Protein AF-A0A532V3K1-F1 (afdb_monomer_lite)

pLDDT: mean 75.27, std 13.23, range [34.19, 93.06]

Radius of gyration: 26.34 Å; chains: 1; bounding box: 60×42×65 Å

Organism: NCBI:txid2012998

Sequence (167 aa):
MLVKLVITANICLVFVAFYCLFNGFLLFGIGAILISFVLSAVSRRLLLRRKEIVLLDFYQKDSRGVRRNFLNYCGAFLMERCGLDNTQANLLVHDPELGEELDSKKRDWLDLISGKDPDELLIPKAFDAPEMEIINETLLRYAKEFPKRMNKIKEYLRTIGHPYGDL

Secondary structure (DSSP, 8-state):
-HHHHHHHHHHHHHHHHHHHHHTT-HHHHHHHHHHHHHHHHHHHHHHHHHHHHHHHHHHHHS-HHHHHHHHHHHHHHHHHTT---HHHHHHHHT-HHHHHHHHHHHHHHHHHTTTS-HHHHTSGGGTT-GGGHHHHHHHHHHHHHHHHHHHHHHHHHHHTT-GGG--

Structure (mmCIF, N/CA/C/O backbone):
data_AF-A0A532V3K1-F1
#
_entry.id   AF-A0A532V3K1-F1
#
loop_
_atom_site.group_PDB
_atom_site.id
_atom_site.type_symbol
_atom_site.label_atom_id
_atom_site.label_alt_id
_atom_site.label_comp_id
_atom_site.label_asym_id
_atom_site.label_entity_id
_atom_site.label_seq_id
_atom_site.pdbx_PDB_ins_code
_atom_site.Cartn_x
_atom_site.Cartn_y
_atom_site.Cartn_z
_atom_site.occupancy
_atom_site.B_iso_or_equiv
_atom_site.auth_seq_id
_atom_site.auth_comp_id
_atom_site.auth_asym_id
_atom_site.auth_atom_id
_atom_site.pdbx_PDB_model_num
ATOM 1 N N . MET A 1 1 ? 7.404 16.405 -26.406 1.00 56.47 1 MET A N 1
ATOM 2 C CA . MET A 1 1 ? 8.064 17.407 -27.273 1.00 56.47 1 MET A CA 1
ATOM 3 C C . MET A 1 1 ? 9.527 17.645 -26.912 1.00 56.47 1 MET A C 1
ATOM 5 O O . MET A 1 1 ? 10.364 17.412 -27.768 1.00 56.47 1 MET A O 1
ATOM 9 N N . LEU A 1 2 ? 9.854 18.017 -25.667 1.00 60.34 2 LEU A N 1
ATOM 10 C CA . LEU A 1 2 ? 11.203 18.469 -25.274 1.00 60.34 2 LEU A CA 1
ATOM 11 C C . LEU A 1 2 ? 12.336 17.450 -25.538 1.00 60.34 2 LEU A C 1
ATOM 13 O O . LEU A 1 2 ? 13.356 17.809 -26.104 1.00 60.34 2 LEU A O 1
ATOM 17 N N . VAL A 1 3 ? 12.127 16.160 -25.246 1.00 62.34 3 VAL A N 1
ATOM 18 C CA . VAL A 1 3 ? 13.136 15.102 -25.496 1.00 62.34 3 VAL A CA 1
ATOM 19 C C . VAL A 1 3 ? 13.441 14.917 -26.989 1.00 62.34 3 VAL A C 1
ATOM 21 O O . VAL A 1 3 ? 14.601 14.788 -27.360 1.00 62.34 3 VAL A O 1
ATOM 24 N N . LYS A 1 4 ? 12.416 14.949 -27.856 1.00 66.25 4 LYS A N 1
ATOM 25 C CA . LYS A 1 4 ? 12.612 14.840 -29.313 1.00 66.25 4 LYS A CA 1
ATOM 26 C C . LYS A 1 4 ? 13.428 16.022 -29.839 1.00 66.25 4 LYS A C 1
ATOM 28 O O . LYS A 1 4 ? 14.352 15.819 -30.609 1.00 66.25 4 LYS A O 1
ATOM 33 N N . LEU A 1 5 ? 13.133 17.225 -29.349 1.00 70.62 5 LEU A N 1
ATOM 34 C CA . LEU A 1 5 ? 13.832 18.451 -29.731 1.00 70.62 5 LEU A CA 1
ATOM 35 C C . LEU A 1 5 ? 15.306 18.436 -29.291 1.00 70.62 5 LEU A C 1
ATOM 37 O O . LEU A 1 5 ? 16.176 18.833 -30.059 1.00 70.62 5 LEU A O 1
ATOM 41 N N . VAL A 1 6 ? 15.605 17.890 -28.108 1.00 68.38 6 VAL A N 1
ATOM 42 C CA . VAL A 1 6 ? 16.986 17.734 -27.620 1.00 68.38 6 VAL A CA 1
ATOM 43 C C . VAL A 1 6 ? 17.764 16.665 -28.398 1.00 68.38 6 VAL A C 1
ATOM 45 O O . VAL A 1 6 ? 18.941 16.862 -28.694 1.00 68.38 6 VAL A O 1
ATOM 48 N N . ILE A 1 7 ? 17.123 15.558 -28.791 1.00 70.19 7 ILE A N 1
ATOM 49 C CA . ILE A 1 7 ? 17.749 14.544 -29.657 1.00 70.19 7 ILE A CA 1
ATOM 50 C C . ILE A 1 7 ? 18.071 15.144 -31.032 1.00 70.19 7 ILE A C 1
ATOM 52 O O . ILE A 1 7 ? 19.196 15.002 -31.504 1.00 70.19 7 ILE A O 1
ATOM 56 N N . THR A 1 8 ? 17.129 15.866 -31.647 1.00 77.50 8 THR A N 1
ATOM 57 C CA . THR A 1 8 ? 17.354 16.540 -32.935 1.00 77.50 8 THR A CA 1
ATOM 58 C C . THR A 1 8 ? 18.478 17.575 -32.842 1.00 77.50 8 THR A C 1
ATOM 60 O O . THR A 1 8 ? 19.353 17.591 -33.703 1.00 77.50 8 THR A O 1
ATOM 63 N N . ALA A 1 9 ? 18.525 18.380 -31.774 1.00 76.50 9 ALA A N 1
ATOM 64 C CA . ALA A 1 9 ? 19.600 19.349 -31.554 1.00 76.50 9 ALA A CA 1
ATOM 65 C C . ALA A 1 9 ? 20.983 18.684 -31.400 1.00 76.50 9 ALA A C 1
ATOM 67 O O . ALA A 1 9 ? 21.956 19.166 -31.976 1.00 76.50 9 ALA A O 1
ATOM 68 N N . ASN A 1 10 ? 21.072 17.554 -30.686 1.00 73.81 10 ASN A N 1
ATOM 69 C CA . ASN A 1 10 ? 22.320 16.795 -30.550 1.00 73.81 10 ASN A CA 1
ATOM 70 C C . ASN A 1 10 ? 22.793 16.205 -31.882 1.00 73.81 10 ASN A C 1
ATOM 72 O O . ASN A 1 10 ? 23.981 16.276 -32.187 1.00 73.81 10 ASN A O 1
ATOM 76 N N . ILE A 1 11 ? 21.879 15.667 -32.695 1.00 77.62 11 ILE A N 1
ATOM 77 C CA . ILE A 1 11 ? 22.217 15.154 -34.029 1.00 77.62 11 ILE A CA 1
ATOM 78 C C . ILE A 1 11 ? 22.776 16.292 -34.895 1.00 77.62 11 ILE A C 1
ATOM 80 O O . ILE A 1 11 ? 23.853 16.143 -35.469 1.00 77.62 11 ILE A O 1
ATOM 84 N N . CYS A 1 12 ? 22.118 17.456 -34.921 1.00 79.56 12 CYS A N 1
ATOM 85 C CA . CYS A 1 12 ? 22.604 18.622 -35.665 1.00 79.56 12 CYS A CA 1
ATOM 86 C C . CYS A 1 12 ? 23.990 19.089 -35.191 1.00 79.56 12 CYS A C 1
ATOM 88 O O . CYS A 1 12 ? 24.853 19.366 -36.020 1.00 79.56 12 CYS A O 1
ATOM 90 N N . LEU A 1 13 ? 24.237 19.135 -33.878 1.00 78.69 13 LEU A N 1
ATOM 91 C CA . LEU A 1 13 ? 25.533 19.537 -33.317 1.00 78.69 13 LEU A CA 1
ATOM 92 C C . LEU A 1 13 ? 26.664 18.568 -33.678 1.00 78.69 13 LEU A C 1
ATOM 94 O O . LEU A 1 13 ? 27.778 19.011 -33.944 1.00 78.69 13 LEU A O 1
ATOM 98 N N . VAL A 1 14 ? 26.385 17.263 -33.736 1.00 76.88 14 VAL A N 1
ATOM 99 C CA . VAL A 1 14 ? 27.368 16.258 -34.170 1.00 76.88 14 VAL A CA 1
ATOM 100 C C . VAL A 1 14 ? 27.703 16.425 -35.654 1.00 76.88 14 VAL A C 1
ATOM 102 O O . VAL A 1 14 ? 28.877 16.381 -36.016 1.00 76.88 14 VAL A O 1
ATOM 105 N N . PHE A 1 15 ? 26.709 16.694 -36.507 1.00 80.00 15 PHE A N 1
ATOM 106 C CA . PHE A 1 15 ? 26.943 16.981 -37.928 1.00 80.00 15 PHE A CA 1
ATOM 107 C C . PHE A 1 15 ? 27.752 18.265 -38.142 1.00 80.00 15 PHE A C 1
ATOM 109 O O . PHE A 1 15 ? 28.703 18.269 -38.922 1.00 80.00 15 PHE A O 1
ATOM 116 N N . VAL A 1 16 ? 27.419 19.337 -37.418 1.00 80.69 16 VAL A N 1
ATOM 117 C CA . VAL A 1 16 ? 28.164 20.604 -37.465 1.00 80.69 16 VAL A CA 1
ATOM 118 C C . VAL A 1 16 ? 29.601 20.407 -36.980 1.00 80.69 16 VAL A C 1
ATOM 120 O O . VAL A 1 16 ? 30.527 20.894 -37.622 1.00 80.69 16 VAL A O 1
ATOM 123 N N . ALA A 1 17 ? 29.814 19.636 -35.910 1.00 80.88 17 ALA A N 1
ATOM 124 C CA . ALA A 1 17 ? 31.153 19.306 -35.433 1.00 80.88 17 ALA A CA 1
ATOM 125 C C . ALA A 1 17 ? 31.980 18.580 -36.501 1.00 80.88 17 ALA A C 1
ATOM 127 O O . ALA A 1 17 ? 33.121 18.960 -36.760 1.00 80.88 17 ALA A O 1
ATOM 128 N N . PHE A 1 18 ? 31.395 17.569 -37.149 1.00 79.06 18 PHE A N 1
ATOM 129 C CA . PHE A 1 18 ? 32.064 16.797 -38.194 1.00 79.06 18 PHE A CA 1
ATOM 130 C C . PHE A 1 18 ? 32.421 17.672 -39.400 1.00 79.06 18 PHE A C 1
ATOM 132 O O . PHE A 1 18 ? 33.541 17.614 -39.902 1.00 79.06 18 PHE A O 1
ATOM 139 N N . TYR A 1 19 ? 31.498 18.541 -39.816 1.00 84.25 19 TYR A N 1
ATOM 140 C CA . TYR A 1 19 ? 31.720 19.490 -40.902 1.00 84.25 19 TYR A CA 1
ATOM 141 C C . TYR A 1 19 ? 32.822 20.509 -40.568 1.00 84.25 19 TYR A C 1
ATOM 143 O O . TYR A 1 19 ? 33.704 20.757 -41.390 1.00 84.25 19 TYR A O 1
ATOM 151 N N . CYS A 1 20 ? 32.827 21.070 -39.356 1.00 80.75 20 CYS A N 1
ATOM 152 C CA . CYS A 1 20 ? 33.865 22.002 -38.912 1.00 80.75 20 CYS A CA 1
ATOM 153 C C . CYS A 1 20 ? 35.245 21.337 -38.823 1.00 80.75 20 CYS A C 1
ATOM 155 O O . CYS A 1 20 ? 36.233 21.951 -39.221 1.00 80.75 20 CYS A O 1
ATOM 157 N N . LEU A 1 21 ? 35.321 20.086 -38.356 1.00 77.44 21 LEU A N 1
ATOM 158 C CA . LEU A 1 21 ? 36.574 19.326 -38.300 1.00 77.44 21 LEU A CA 1
ATOM 159 C C . LEU A 1 21 ? 37.106 18.992 -39.699 1.00 77.44 21 LEU A C 1
ATOM 161 O O . LEU A 1 21 ? 38.301 19.146 -39.939 1.00 77.44 21 LEU A O 1
ATOM 165 N N . PHE A 1 22 ? 36.233 18.607 -40.635 1.00 80.75 22 PHE A N 1
ATOM 166 C CA . PHE A 1 22 ? 36.623 18.289 -42.013 1.00 80.75 22 PHE A CA 1
ATOM 167 C C . PHE A 1 22 ? 37.142 19.516 -42.784 1.00 80.75 22 PHE A C 1
ATOM 169 O O . PHE A 1 22 ? 38.023 19.393 -43.626 1.00 80.75 22 PHE A O 1
ATOM 176 N N . ASN A 1 23 ? 36.639 20.711 -42.456 1.00 82.19 23 ASN A N 1
ATOM 177 C CA . ASN A 1 23 ? 37.062 21.981 -43.058 1.00 82.19 23 ASN A CA 1
ATOM 178 C C . ASN A 1 23 ? 38.213 22.678 -42.296 1.00 82.19 23 ASN A C 1
ATOM 180 O O . ASN A 1 23 ? 38.526 23.830 -42.584 1.00 82.19 23 ASN A O 1
ATOM 184 N N . GLY A 1 24 ? 38.840 22.019 -41.312 1.00 80.19 24 GLY A N 1
ATOM 185 C CA . GLY A 1 24 ? 40.010 22.548 -40.594 1.00 80.19 24 GLY A CA 1
ATOM 186 C C . GLY A 1 24 ? 39.708 23.544 -39.463 1.00 80.19 24 GLY A C 1
ATOM 187 O O . GLY A 1 24 ? 40.630 24.036 -38.812 1.00 80.19 24 GLY A O 1
ATOM 188 N N . PHE A 1 25 ? 38.436 23.806 -39.150 1.00 78.88 25 PHE A N 1
ATOM 189 C CA . PHE A 1 25 ? 38.013 24.663 -38.035 1.00 78.88 25 PHE A CA 1
ATOM 190 C C . PHE A 1 25 ? 37.976 23.883 -36.710 1.00 78.88 25 PHE A C 1
ATOM 192 O O . PHE A 1 25 ? 36.923 23.679 -36.099 1.00 78.88 25 PHE A O 1
ATOM 199 N N . LEU A 1 26 ? 39.157 23.453 -36.252 1.00 71.69 26 LEU A N 1
ATOM 200 C CA . LEU A 1 26 ? 39.354 22.573 -35.090 1.00 71.69 26 LEU A CA 1
ATOM 201 C C . LEU A 1 26 ? 38.702 23.080 -33.793 1.00 71.69 26 LEU A C 1
ATOM 203 O O . LEU A 1 26 ? 38.018 22.315 -33.115 1.00 71.69 26 LEU A O 1
ATOM 207 N N . LEU A 1 27 ? 38.858 24.368 -33.467 1.00 74.88 27 LEU A N 1
ATOM 208 C CA . LEU A 1 27 ? 38.292 24.964 -32.245 1.00 74.88 27 LEU A CA 1
ATOM 209 C C . LEU A 1 27 ? 36.755 24.921 -32.229 1.00 74.88 27 LEU A C 1
ATOM 211 O O . LEU A 1 27 ? 36.152 24.622 -31.198 1.00 74.88 27 LEU A O 1
ATOM 215 N N . PHE A 1 28 ? 36.119 25.157 -33.378 1.00 74.25 28 PHE A N 1
ATOM 216 C CA . PHE A 1 28 ? 34.661 25.121 -33.511 1.00 74.25 28 PHE A CA 1
ATOM 217 C C . PHE A 1 28 ? 34.122 23.686 -33.500 1.00 74.25 28 PHE A C 1
ATOM 219 O O . PHE A 1 28 ? 33.096 23.417 -32.877 1.00 74.25 28 PHE A O 1
ATOM 226 N N . GLY A 1 29 ? 34.849 22.749 -34.115 1.00 71.94 29 GLY A N 1
ATOM 227 C CA . GLY A 1 29 ? 34.514 21.327 -34.093 1.00 71.94 29 GLY A CA 1
ATOM 228 C C . GLY A 1 29 ? 34.543 20.728 -32.685 1.00 71.94 29 GLY A C 1
ATOM 229 O O . GLY A 1 29 ? 33.574 20.107 -32.250 1.00 71.94 29 GLY A O 1
ATOM 230 N N . ILE A 1 30 ? 35.622 20.972 -31.935 1.00 77.31 30 ILE A N 1
ATOM 231 C CA . ILE A 1 30 ? 35.773 20.493 -30.551 1.00 77.31 30 ILE A CA 1
ATOM 232 C C . ILE A 1 30 ? 34.739 21.155 -29.627 1.00 77.31 30 ILE A C 1
ATOM 234 O O . ILE A 1 30 ? 34.132 20.476 -28.797 1.00 77.31 30 ILE A O 1
ATOM 238 N N . GLY A 1 31 ? 34.474 22.455 -29.809 1.00 77.19 31 GLY A N 1
ATOM 239 C CA . GLY A 1 31 ? 33.440 23.176 -29.062 1.00 77.19 31 GLY A CA 1
ATOM 240 C C . GLY A 1 31 ? 32.039 22.582 -29.251 1.00 77.19 31 GLY A C 1
ATOM 241 O O . GLY A 1 31 ? 31.314 22.381 -28.276 1.00 77.19 31 GLY A O 1
ATOM 242 N N . ALA A 1 32 ? 31.675 22.216 -30.482 1.00 76.56 32 ALA A N 1
ATOM 243 C CA . ALA A 1 32 ? 30.391 21.581 -30.778 1.00 76.56 32 ALA A CA 1
ATOM 244 C C . ALA A 1 32 ? 30.255 20.178 -30.144 1.00 76.56 32 ALA A C 1
ATOM 246 O O . ALA A 1 32 ? 29.182 19.833 -29.640 1.00 76.56 32 ALA A O 1
ATOM 247 N N . ILE A 1 33 ? 31.342 19.395 -30.084 1.00 76.25 33 ILE A N 1
ATOM 248 C CA . ILE A 1 33 ? 31.368 18.089 -29.396 1.00 76.25 33 ILE A CA 1
ATOM 249 C C . ILE A 1 33 ? 31.191 18.260 -27.882 1.00 76.25 33 ILE A C 1
ATOM 251 O O . ILE A 1 33 ? 30.391 17.546 -27.275 1.00 76.25 33 ILE A O 1
ATOM 255 N N . LEU A 1 34 ? 31.884 19.227 -27.273 1.00 79.31 34 LEU A N 1
ATOM 256 C CA . LEU A 1 34 ? 31.754 19.546 -25.846 1.00 79.31 34 LEU A CA 1
ATOM 257 C C . LEU A 1 34 ? 30.318 19.938 -25.480 1.00 79.31 34 LEU A C 1
ATOM 259 O O . LEU A 1 34 ? 29.763 19.423 -24.508 1.00 79.31 34 LEU A O 1
ATOM 263 N N . ILE A 1 35 ? 29.684 20.792 -26.287 1.00 78.12 35 ILE A N 1
ATOM 264 C CA . ILE A 1 35 ? 28.290 21.209 -26.081 1.00 78.12 35 ILE A CA 1
ATOM 265 C C . ILE A 1 35 ? 27.332 20.013 -26.224 1.00 78.12 35 ILE A C 1
ATOM 267 O O . ILE A 1 35 ? 26.442 19.844 -25.389 1.00 78.12 35 ILE A O 1
ATOM 271 N N . SER A 1 36 ? 27.549 19.136 -27.211 1.00 74.50 36 SER A N 1
ATOM 272 C CA . SER A 1 36 ? 26.776 17.894 -27.392 1.00 74.50 36 SER A CA 1
ATOM 273 C C . SER A 1 36 ? 26.914 16.933 -26.199 1.00 74.50 36 SER A C 1
ATOM 275 O O . SER A 1 36 ? 25.937 16.322 -25.751 1.00 74.50 36 SER A O 1
ATOM 277 N N . PHE A 1 37 ? 28.107 16.848 -25.603 1.00 74.62 37 PHE A N 1
ATOM 278 C CA . PHE A 1 37 ? 28.344 16.038 -24.408 1.00 74.62 37 PHE A CA 1
ATOM 279 C C . PHE A 1 37 ? 27.604 16.588 -23.180 1.00 74.62 37 PHE A C 1
ATOM 281 O O . PHE A 1 37 ? 26.938 15.833 -22.467 1.00 74.62 37 PHE A O 1
ATOM 288 N N . VAL A 1 38 ? 27.642 17.908 -22.965 1.00 77.44 38 VAL A N 1
ATOM 289 C CA . VAL A 1 38 ? 26.903 18.574 -21.877 1.00 77.44 38 VAL A CA 1
ATOM 290 C C . VAL A 1 38 ? 25.393 18.398 -22.055 1.00 77.44 38 VAL A C 1
ATOM 292 O O . VAL A 1 38 ? 24.707 17.994 -21.113 1.00 77.44 38 VAL A O 1
ATOM 295 N N . LEU A 1 39 ? 24.868 18.610 -23.265 1.00 72.00 39 LEU A N 1
ATOM 296 C CA . LEU A 1 39 ? 23.460 18.368 -23.591 1.00 72.00 39 LEU A CA 1
ATOM 297 C C . LEU A 1 39 ? 23.066 16.909 -23.361 1.00 72.00 39 LEU A C 1
ATOM 299 O O . LEU A 1 39 ? 21.991 16.648 -22.823 1.00 72.00 39 LEU A O 1
ATOM 303 N N . SER A 1 40 ? 23.930 15.953 -23.697 1.00 69.06 40 SER A N 1
ATOM 304 C CA . SER A 1 40 ? 23.699 14.526 -23.448 1.00 69.06 40 SER A CA 1
ATOM 305 C C . SER A 1 40 ? 23.705 14.177 -21.955 1.00 69.06 40 SER A C 1
ATOM 307 O O . SER A 1 40 ? 22.865 13.392 -21.506 1.00 69.06 40 SER A O 1
ATOM 309 N N . ALA A 1 41 ? 24.579 14.790 -21.153 1.00 68.38 41 ALA A N 1
ATOM 310 C CA . ALA A 1 41 ? 24.619 14.607 -19.700 1.00 68.38 41 ALA A CA 1
ATOM 311 C C . ALA A 1 41 ? 23.379 15.202 -19.007 1.00 68.38 41 ALA A C 1
ATOM 313 O O . ALA A 1 41 ? 22.760 14.551 -18.160 1.00 68.38 41 ALA A O 1
ATOM 314 N N . VAL A 1 42 ? 22.964 16.405 -19.412 1.00 67.12 42 VAL A N 1
ATOM 315 C CA . VAL A 1 42 ? 21.731 17.049 -18.932 1.00 67.12 42 VAL A CA 1
ATOM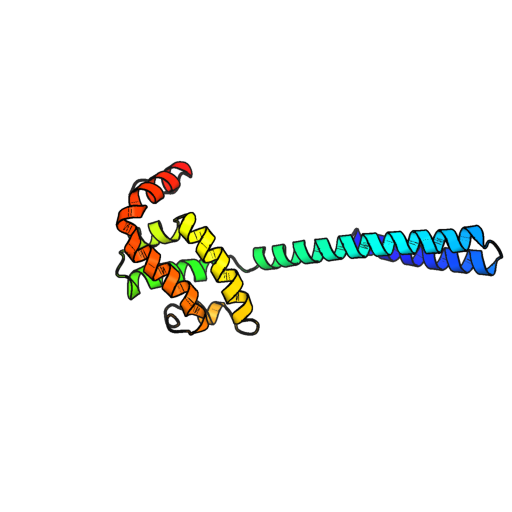 316 C C . VAL A 1 42 ? 20.500 16.261 -19.388 1.00 67.12 42 VAL A C 1
ATOM 318 O O . VAL A 1 42 ? 19.591 16.044 -18.592 1.00 67.12 42 VAL A O 1
ATOM 321 N N . SER A 1 43 ? 20.498 15.728 -20.614 1.00 63.09 43 SER A N 1
ATOM 322 C CA . SER A 1 43 ? 19.439 14.843 -21.122 1.00 63.09 43 SER A CA 1
ATOM 323 C C . SER A 1 43 ? 19.338 13.549 -20.332 1.00 63.09 43 SER A C 1
ATOM 325 O O . SER A 1 43 ? 18.233 13.140 -20.000 1.00 63.09 43 SER A O 1
ATOM 327 N N . ARG A 1 44 ? 20.467 12.914 -19.986 1.00 63.94 44 ARG A N 1
ATOM 328 C CA . ARG A 1 44 ? 20.481 11.728 -19.117 1.00 63.94 44 ARG A CA 1
ATOM 329 C C . ARG A 1 44 ? 19.944 12.049 -17.726 1.00 63.94 44 ARG A C 1
ATOM 331 O O . ARG A 1 44 ? 19.116 11.293 -17.236 1.00 63.94 44 ARG A O 1
ATOM 338 N N . ARG A 1 45 ? 20.329 13.177 -17.115 1.00 64.81 45 ARG A N 1
ATOM 339 C CA . ARG A 1 45 ? 19.762 13.621 -15.823 1.00 64.81 45 ARG A CA 1
ATOM 340 C C . ARG A 1 45 ? 18.260 13.914 -15.913 1.00 64.81 45 ARG A C 1
ATOM 342 O O . ARG A 1 45 ? 17.513 13.515 -15.025 1.00 64.81 45 ARG A O 1
ATOM 349 N N . LEU A 1 46 ? 17.800 14.551 -16.990 1.00 60.06 46 LEU A N 1
ATOM 350 C CA . LEU A 1 46 ? 16.378 14.807 -17.247 1.00 60.06 46 LEU A CA 1
ATOM 351 C C . LEU A 1 46 ? 15.594 13.518 -17.529 1.00 60.06 46 LEU A C 1
ATOM 353 O O . LEU A 1 46 ? 14.453 13.401 -17.096 1.00 60.06 46 LEU A O 1
ATOM 357 N N . LEU A 1 47 ? 16.191 12.546 -18.224 1.00 56.56 47 LEU A N 1
ATOM 358 C CA . LEU A 1 47 ? 15.611 11.225 -18.480 1.00 56.56 47 LEU A CA 1
ATOM 359 C C . LEU A 1 47 ? 15.561 10.366 -17.214 1.00 56.56 47 LEU A C 1
ATOM 361 O O . LEU A 1 47 ? 14.580 9.657 -17.029 1.00 56.56 47 LEU A O 1
ATOM 365 N N . LEU A 1 48 ? 16.565 10.450 -16.337 1.00 55.03 48 LEU A N 1
ATOM 366 C CA . LEU A 1 48 ? 16.569 9.788 -15.029 1.00 55.03 48 LEU A CA 1
ATOM 367 C C . LEU A 1 48 ? 15.495 10.378 -14.108 1.00 55.03 48 LEU A C 1
ATOM 369 O O . LEU A 1 48 ? 14.688 9.622 -13.582 1.00 55.03 48 LEU A O 1
ATOM 373 N N . ARG A 1 49 ? 15.375 11.712 -14.029 1.00 50.84 49 ARG A N 1
ATOM 374 C CA . ARG A 1 49 ? 14.251 12.359 -13.326 1.00 50.84 49 ARG A CA 1
ATOM 375 C C . ARG A 1 49 ? 12.899 12.043 -13.960 1.00 50.84 49 ARG A C 1
ATOM 377 O O . ARG A 1 49 ? 11.915 11.899 -13.254 1.00 50.84 49 ARG A O 1
ATOM 384 N N . ARG A 1 50 ? 12.819 11.903 -15.289 1.00 45.81 50 ARG A N 1
ATOM 385 C CA . ARG A 1 50 ? 11.605 11.408 -15.956 1.00 45.81 50 ARG A CA 1
ATOM 386 C C . ARG A 1 50 ? 11.334 9.942 -15.657 1.00 45.81 50 ARG A C 1
ATOM 388 O O . ARG A 1 50 ? 10.170 9.601 -15.619 1.00 45.81 50 ARG A O 1
ATOM 395 N N . LYS A 1 51 ? 12.341 9.087 -15.470 1.00 46.19 51 LYS A N 1
ATOM 396 C CA . LYS A 1 51 ? 12.140 7.705 -15.020 1.00 46.19 51 LYS A CA 1
ATOM 397 C C . LYS A 1 51 ? 11.634 7.669 -13.585 1.00 46.19 51 LYS A C 1
ATOM 399 O O . LYS A 1 51 ? 10.710 6.918 -13.348 1.00 46.19 51 LYS A O 1
ATOM 404 N N . GLU A 1 52 ? 12.146 8.506 -12.683 1.00 42.44 52 GLU A N 1
ATOM 405 C CA . GLU A 1 52 ? 11.566 8.676 -11.341 1.00 42.44 52 GLU A CA 1
ATOM 406 C C . GLU A 1 52 ? 10.133 9.198 -11.413 1.00 42.44 52 GLU A C 1
ATOM 408 O O . GLU A 1 52 ? 9.260 8.621 -10.787 1.00 42.44 52 GLU A O 1
ATOM 413 N N . ILE A 1 53 ? 9.862 10.223 -12.228 1.00 42.56 53 ILE A N 1
ATOM 414 C CA . ILE A 1 53 ? 8.506 10.755 -12.404 1.00 42.56 53 ILE A CA 1
ATOM 415 C C . ILE A 1 53 ? 7.600 9.723 -13.065 1.00 42.56 53 ILE A C 1
ATOM 417 O O . ILE A 1 53 ? 6.470 9.630 -12.647 1.00 42.56 53 ILE A O 1
ATOM 421 N N . VAL A 1 54 ? 8.061 8.936 -14.041 1.00 38.94 54 VAL A N 1
ATOM 422 C CA . VAL A 1 54 ? 7.281 7.877 -14.705 1.00 38.94 54 VAL A CA 1
ATOM 423 C C . VAL A 1 54 ? 7.131 6.649 -13.815 1.00 38.94 54 VAL A C 1
ATOM 425 O O . VAL A 1 54 ? 6.111 6.000 -13.939 1.00 38.94 54 VAL A O 1
ATOM 428 N N . LEU A 1 55 ? 8.064 6.341 -12.907 1.00 39.03 55 LEU A N 1
ATOM 429 C CA . LEU A 1 55 ? 7.862 5.351 -11.843 1.00 39.03 55 LEU A CA 1
ATOM 430 C C . LEU A 1 55 ? 6.851 5.870 -10.822 1.00 39.03 55 LEU A C 1
ATOM 432 O O . LEU A 1 55 ? 5.965 5.122 -10.450 1.00 39.03 55 LEU A O 1
ATOM 436 N N . LEU A 1 56 ? 6.910 7.148 -10.443 1.00 40.88 56 LEU A N 1
ATOM 437 C CA . LEU A 1 56 ? 5.873 7.820 -9.654 1.00 40.88 56 LEU A CA 1
ATOM 438 C C . LEU A 1 56 ? 4.533 7.894 -10.405 1.00 40.88 56 LEU A C 1
ATOM 440 O O . LEU A 1 56 ? 3.499 7.782 -9.767 1.00 40.88 56 LEU A O 1
ATOM 444 N N . ASP A 1 57 ? 4.531 8.025 -11.735 1.00 34.19 57 ASP A N 1
ATOM 445 C CA . ASP A 1 57 ? 3.340 8.063 -12.598 1.00 34.19 57 ASP A CA 1
ATOM 446 C C . ASP A 1 57 ? 2.817 6.646 -12.888 1.00 34.19 57 ASP A C 1
ATOM 448 O O . ASP A 1 57 ? 1.626 6.486 -13.113 1.00 34.19 57 ASP A O 1
ATOM 452 N N . PHE A 1 58 ? 3.665 5.608 -12.847 1.00 37.75 58 PHE A N 1
ATOM 453 C CA . PHE A 1 58 ? 3.267 4.194 -12.837 1.00 37.75 58 PHE A CA 1
ATOM 454 C C . PHE A 1 58 ? 2.703 3.823 -11.463 1.00 37.75 58 PHE A C 1
ATOM 456 O O . PHE A 1 58 ? 1.642 3.232 -11.417 1.00 37.75 58 PHE A O 1
ATOM 463 N N . TYR A 1 59 ? 3.298 4.298 -10.363 1.00 42.50 59 TYR A N 1
ATOM 464 C CA . TYR A 1 59 ? 2.751 4.193 -9.003 1.00 42.50 59 TYR A CA 1
ATOM 465 C C . TYR A 1 59 ? 1.464 5.021 -8.803 1.00 42.50 59 TYR A C 1
ATOM 467 O O . TYR A 1 59 ? 0.619 4.660 -7.990 1.00 42.50 59 TYR A O 1
ATOM 475 N N . GLN A 1 60 ? 1.282 6.130 -9.532 1.00 40.06 60 GLN A N 1
ATOM 476 C CA . GLN A 1 60 ? 0.042 6.922 -9.520 1.00 40.06 60 GLN A CA 1
ATOM 477 C C . GLN A 1 60 ? -1.009 6.409 -10.517 1.00 40.06 60 GLN A C 1
ATOM 479 O O . GLN A 1 60 ? -2.204 6.629 -10.302 1.00 40.06 60 GL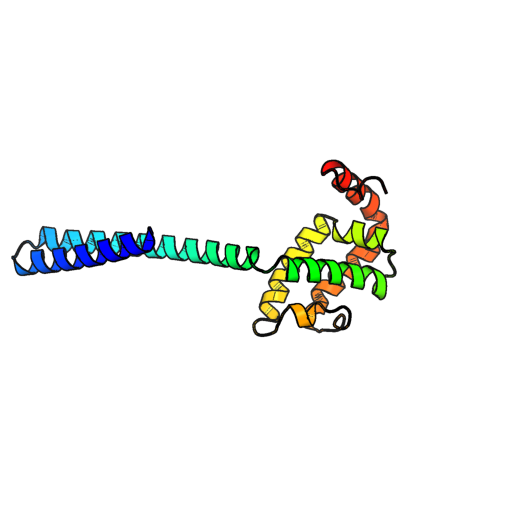N A O 1
ATOM 484 N N . LYS A 1 61 ? -0.600 5.721 -11.592 1.00 41.19 61 LYS A N 1
ATOM 485 C CA . LYS A 1 61 ? -1.492 5.01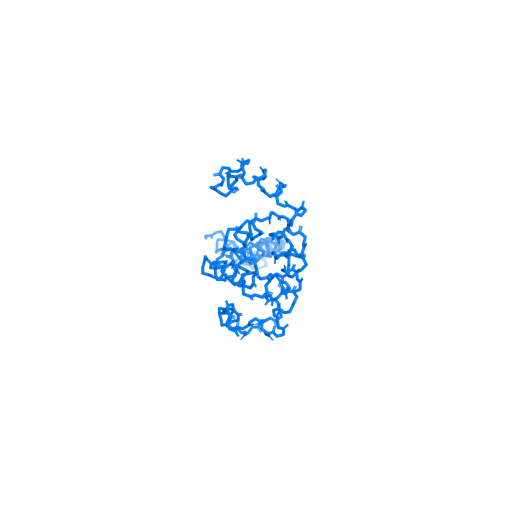2 -12.528 1.00 41.19 61 LYS A CA 1
ATOM 486 C C . LYS A 1 61 ? -1.699 3.541 -12.193 1.00 41.19 61 LYS A C 1
ATOM 488 O O . LYS A 1 61 ? -2.539 2.934 -12.859 1.00 41.19 61 LYS A O 1
ATOM 493 N N . ASP A 1 62 ? -1.055 3.020 -11.146 1.00 47.72 62 ASP A N 1
ATOM 494 C CA . ASP A 1 62 ? -1.390 1.778 -10.442 1.00 47.72 62 ASP A CA 1
ATOM 495 C C . ASP A 1 62 ? -2.743 1.953 -9.739 1.00 47.72 62 ASP A C 1
ATOM 497 O O . ASP A 1 62 ? -2.901 2.179 -8.542 1.00 47.72 62 ASP A O 1
ATOM 501 N N . SER A 1 63 ? -3.71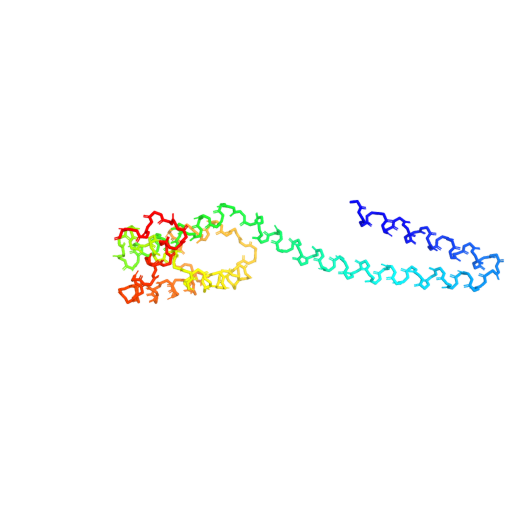8 1.990 -10.639 1.00 51.53 63 SER A N 1
ATOM 502 C CA . SER A 1 63 ? -5.144 1.789 -10.594 1.00 51.53 63 SER A CA 1
ATOM 503 C C . SER A 1 63 ? -5.881 2.223 -9.327 1.00 51.53 63 SER A C 1
ATOM 505 O O . SER A 1 63 ? -5.802 1.651 -8.242 1.00 51.53 63 SER A O 1
ATOM 507 N N . ARG A 1 64 ? -6.838 3.137 -9.539 1.00 56.06 64 ARG A N 1
ATOM 508 C CA . ARG A 1 64 ? -8.002 3.263 -8.644 1.00 56.06 64 ARG A CA 1
ATOM 509 C C . ARG A 1 64 ? -8.624 1.889 -8.322 1.00 56.06 64 ARG A C 1
ATOM 511 O O . ARG A 1 64 ? -9.231 1.771 -7.270 1.00 56.06 64 ARG A O 1
ATOM 518 N N . GLY A 1 65 ? -8.459 0.896 -9.208 1.00 59.62 65 GLY A N 1
ATOM 519 C CA . GLY A 1 65 ? -8.748 -0.529 -9.005 1.00 59.62 65 GLY A CA 1
ATOM 520 C C . GLY A 1 65 ? -7.922 -1.171 -7.889 1.00 59.62 65 GLY A C 1
ATOM 521 O O . GLY A 1 65 ? -8.494 -1.426 -6.841 1.00 59.62 65 GLY A O 1
ATOM 522 N N . VAL A 1 66 ? -6.606 -1.347 -8.047 1.00 68.38 66 VAL A N 1
ATOM 523 C CA . VAL A 1 66 ? -5.706 -1.964 -7.049 1.00 68.38 66 VAL A CA 1
ATOM 524 C C . VAL A 1 66 ? -5.764 -1.223 -5.722 1.00 68.38 66 VAL A C 1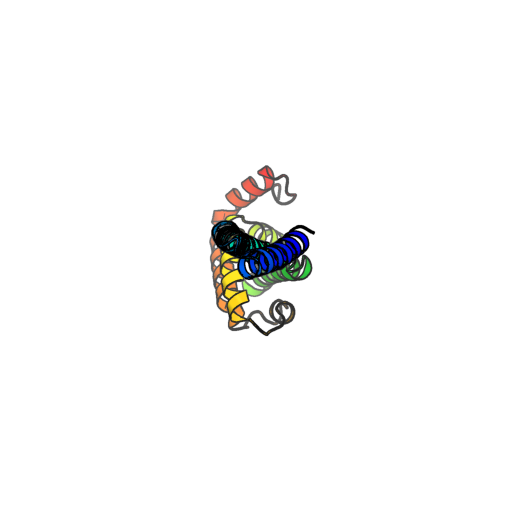
ATOM 526 O O . VAL A 1 66 ? -5.883 -1.858 -4.682 1.00 68.38 66 VAL A O 1
ATOM 529 N N . ARG A 1 67 ? -5.778 0.119 -5.709 1.00 73.62 67 ARG A N 1
ATOM 530 C CA . ARG A 1 67 ? -5.928 0.867 -4.447 1.00 73.62 67 ARG A CA 1
ATOM 531 C C . ARG A 1 67 ? -7.262 0.562 -3.761 1.00 73.62 67 ARG A C 1
ATOM 533 O O . ARG A 1 67 ? -7.300 0.398 -2.546 1.00 73.62 67 ARG A O 1
ATOM 540 N N . ARG A 1 68 ? -8.360 0.502 -4.517 1.00 77.12 68 ARG A N 1
ATOM 541 C CA . ARG A 1 68 ? -9.683 0.177 -3.970 1.00 77.12 68 ARG A CA 1
ATOM 542 C C . ARG A 1 68 ? -9.756 -1.281 -3.526 1.00 77.12 68 ARG A C 1
ATOM 544 O O . ARG A 1 68 ? -10.284 -1.538 -2.455 1.00 77.12 68 ARG A O 1
ATOM 551 N N . ASN A 1 69 ? -9.202 -2.205 -4.302 1.00 79.12 69 ASN A N 1
ATOM 552 C CA . ASN A 1 69 ? -9.138 -3.629 -3.986 1.00 79.12 69 ASN A CA 1
ATOM 553 C C . ASN A 1 69 ? -8.281 -3.876 -2.745 1.00 79.12 69 ASN A C 1
ATOM 555 O O . ASN A 1 69 ? -8.690 -4.634 -1.880 1.00 79.12 69 ASN A O 1
ATOM 559 N N . PHE A 1 70 ? -7.169 -3.160 -2.595 1.00 84.06 70 PHE A N 1
ATOM 560 C CA . PHE A 1 70 ? -6.318 -3.205 -1.411 1.00 84.06 70 PHE A CA 1
ATOM 561 C C . PHE A 1 70 ? -7.041 -2.697 -0.160 1.00 84.06 70 PHE A C 1
ATOM 563 O O . PHE A 1 70 ? -7.026 -3.352 0.875 1.00 84.06 70 PHE A O 1
ATOM 570 N N . LEU A 1 71 ? -7.735 -1.557 -0.243 1.00 83.44 71 LEU A N 1
ATOM 571 C CA . LEU A 1 71 ? -8.527 -1.058 0.888 1.00 83.44 71 LEU A CA 1
ATOM 572 C C . LEU A 1 71 ? -9.693 -1.999 1.223 1.00 83.44 71 LEU A C 1
ATOM 574 O O . LEU A 1 71 ? -9.957 -2.248 2.397 1.00 83.44 71 LEU A O 1
ATOM 578 N N . ASN A 1 72 ? -10.352 -2.561 0.205 1.00 84.50 72 ASN A N 1
ATOM 579 C CA . ASN A 1 72 ? -11.390 -3.574 0.385 1.00 84.50 72 ASN A CA 1
ATOM 580 C C . ASN A 1 72 ? -10.827 -4.838 1.046 1.00 84.50 72 ASN A C 1
ATOM 582 O O . ASN A 1 72 ? -11.472 -5.388 1.932 1.00 84.50 72 ASN A O 1
ATOM 586 N N . TYR A 1 73 ? -9.632 -5.276 0.646 1.00 88.38 73 TYR A N 1
ATOM 587 C CA . TYR A 1 73 ? -8.909 -6.385 1.259 1.00 88.38 73 TYR A CA 1
ATOM 588 C C . TYR A 1 73 ? -8.646 -6.108 2.740 1.00 88.38 73 TYR A C 1
ATOM 590 O O . TYR A 1 73 ? -9.017 -6.921 3.581 1.00 88.38 73 TYR A O 1
ATOM 598 N N . CYS A 1 74 ? -8.082 -4.942 3.076 1.00 88.94 74 CYS A N 1
ATOM 599 C CA . CYS A 1 74 ? -7.814 -4.559 4.462 1.00 88.94 74 CYS A CA 1
ATOM 600 C C . CYS A 1 74 ? -9.102 -4.524 5.292 1.00 88.94 74 CYS A C 1
ATOM 602 O O . CYS A 1 74 ? -9.138 -5.068 6.393 1.00 88.94 74 CYS A O 1
ATOM 604 N N . GLY A 1 75 ? -10.173 -3.932 4.754 1.00 88.25 75 GLY A N 1
ATOM 605 C CA . GLY A 1 75 ? -11.482 -3.903 5.405 1.00 88.25 75 GLY A CA 1
ATOM 606 C C . GLY A 1 75 ? -12.051 -5.305 5.632 1.00 88.25 75 GLY A C 1
ATOM 607 O O . GLY A 1 75 ? -12.451 -5.629 6.747 1.00 88.25 75 GLY A O 1
ATOM 608 N N . ALA A 1 76 ? -12.020 -6.163 4.609 1.00 89.38 76 ALA A N 1
ATOM 609 C CA . ALA A 1 76 ? -12.493 -7.542 4.697 1.00 89.38 76 ALA A CA 1
ATOM 610 C C . ALA A 1 76 ? -11.674 -8.364 5.700 1.00 89.38 76 ALA A C 1
ATOM 612 O O . ALA A 1 76 ? -12.249 -9.080 6.513 1.00 89.38 76 ALA A O 1
ATOM 613 N N . PHE A 1 77 ? -10.348 -8.216 5.706 1.00 91.38 77 PHE A N 1
ATOM 614 C CA . PHE A 1 77 ? -9.475 -8.883 6.668 1.00 91.38 77 PHE A CA 1
ATOM 615 C C . PHE A 1 77 ? -9.803 -8.458 8.106 1.00 91.38 77 PHE A C 1
ATOM 617 O O . PHE A 1 77 ? -9.968 -9.301 8.987 1.00 91.38 77 PHE A O 1
ATOM 624 N N . LEU A 1 78 ? -9.954 -7.153 8.351 1.00 90.69 78 LEU A N 1
ATOM 625 C CA . LEU A 1 78 ? -10.307 -6.622 9.668 1.00 90.69 78 LEU A CA 1
ATOM 626 C C . LEU A 1 78 ? -11.682 -7.112 10.146 1.00 90.69 78 LEU A C 1
ATOM 628 O O . LEU A 1 78 ? -11.854 -7.412 11.329 1.00 90.69 78 LEU A O 1
ATOM 632 N N . MET A 1 79 ? -12.646 -7.241 9.237 1.00 90.06 79 MET A N 1
ATOM 633 C CA . MET A 1 79 ? -13.967 -7.774 9.564 1.00 90.06 79 MET A CA 1
ATOM 634 C C . MET A 1 79 ? -13.932 -9.285 9.822 1.00 90.06 79 MET A C 1
ATOM 636 O O . MET A 1 79 ? -14.383 -9.744 10.868 1.00 90.06 79 MET A O 1
ATOM 640 N N . GLU A 1 80 ? -13.374 -10.069 8.899 1.00 89.31 80 GLU A N 1
ATOM 641 C CA . GLU A 1 80 ? -13.446 -11.535 8.938 1.00 89.31 80 GLU A CA 1
ATOM 642 C C . GLU A 1 80 ? -12.432 -12.169 9.897 1.00 89.31 80 GLU A C 1
ATOM 644 O O . GLU A 1 80 ? -12.763 -13.126 10.596 1.00 89.31 80 GLU A O 1
ATOM 649 N N . ARG A 1 81 ? -11.194 -11.660 9.948 1.00 89.31 81 ARG A N 1
ATOM 650 C CA . ARG A 1 81 ? -10.111 -12.238 10.765 1.00 89.31 81 ARG A CA 1
ATOM 651 C C . ARG A 1 81 ? -9.935 -11.539 12.106 1.00 89.31 81 ARG A C 1
ATOM 653 O O . ARG A 1 81 ? -9.518 -12.189 13.062 1.00 89.31 81 ARG A O 1
ATOM 660 N N . CYS A 1 82 ? -10.239 -10.244 12.198 1.00 89.12 82 CYS A N 1
ATOM 661 C CA . CYS A 1 82 ? -10.122 -9.500 13.458 1.00 89.12 82 CYS A CA 1
ATOM 662 C C . CYS A 1 82 ? -11.457 -9.306 14.193 1.00 89.12 82 CYS A C 1
ATOM 664 O O . CYS A 1 82 ? -11.438 -8.875 15.345 1.00 89.12 82 CYS A O 1
ATOM 666 N N . GLY A 1 83 ? -12.593 -9.646 13.573 1.00 87.94 83 GLY A N 1
ATOM 667 C CA . GLY A 1 83 ? -13.915 -9.567 14.199 1.00 87.94 83 GLY A CA 1
ATOM 668 C C . GLY A 1 83 ? -14.411 -8.139 14.437 1.00 87.94 83 GLY A C 1
ATOM 669 O O . GLY A 1 83 ? -15.260 -7.935 15.304 1.00 87.94 83 GLY A O 1
ATOM 670 N N . LEU A 1 84 ? -13.872 -7.154 13.709 1.00 89.00 84 LEU A N 1
ATOM 671 C CA . LEU A 1 84 ? -14.352 -5.775 13.767 1.00 89.00 84 LEU A CA 1
ATOM 672 C C . LEU A 1 84 ? -15.667 -5.633 12.995 1.00 89.00 84 LEU A C 1
ATOM 674 O O . LEU A 1 84 ? -15.866 -6.265 11.956 1.00 89.00 84 LEU A O 1
ATOM 678 N N . ASP A 1 85 ? -16.562 -4.769 13.470 1.00 89.19 85 ASP A N 1
ATOM 679 C CA . ASP A 1 85 ? -17.732 -4.405 12.673 1.00 89.19 85 ASP A CA 1
ATOM 680 C C . ASP A 1 85 ? -17.332 -3.543 11.456 1.00 89.19 85 ASP A C 1
ATOM 682 O O . ASP A 1 85 ? -16.222 -3.009 11.370 1.00 89.19 85 ASP A O 1
ATOM 686 N N . ASN A 1 86 ? -18.243 -3.396 10.490 1.00 84.50 86 ASN A N 1
ATOM 687 C CA . ASN A 1 86 ? -17.977 -2.631 9.269 1.00 84.50 86 ASN A CA 1
ATOM 688 C C . ASN A 1 86 ? -17.569 -1.172 9.559 1.00 84.50 86 ASN A C 1
ATOM 690 O O . ASN A 1 86 ? -16.728 -0.610 8.862 1.00 84.50 86 ASN A O 1
ATOM 694 N N . THR A 1 87 ? -18.129 -0.540 10.589 1.00 85.00 87 THR A N 1
ATOM 695 C CA . THR A 1 87 ? -17.802 0.846 10.948 1.00 85.00 87 THR A CA 1
ATOM 696 C C . THR A 1 87 ? -16.402 0.936 11.546 1.00 85.00 87 THR A C 1
ATOM 698 O O . THR A 1 87 ? -15.618 1.795 11.150 1.00 85.00 87 THR A O 1
ATOM 701 N N . GLN A 1 88 ? -16.062 0.031 12.462 1.00 86.81 88 GLN A N 1
ATOM 702 C CA . GLN A 1 88 ? -14.748 -0.065 13.093 1.00 86.81 88 GLN A CA 1
ATOM 703 C C . GLN A 1 88 ? -13.653 -0.372 12.071 1.00 86.81 88 GLN A C 1
ATOM 705 O O . GLN A 1 88 ? -12.607 0.277 12.081 1.00 86.81 88 GLN A O 1
ATOM 710 N N . ALA A 1 89 ? -13.910 -1.310 11.157 1.00 87.69 89 ALA A N 1
ATOM 711 C CA . ALA A 1 89 ? -12.993 -1.635 10.075 1.00 87.69 89 ALA A CA 1
ATOM 712 C C . ALA A 1 89 ? -12.760 -0.420 9.165 1.00 87.69 89 ALA A C 1
ATOM 714 O O . ALA A 1 89 ? -11.611 -0.060 8.930 1.00 87.69 89 ALA A O 1
ATOM 715 N N . ASN A 1 90 ? -13.817 0.272 8.720 1.00 84.31 90 ASN A N 1
ATOM 716 C CA . ASN A 1 90 ? -13.669 1.477 7.894 1.00 84.31 90 ASN A CA 1
ATOM 717 C C . ASN A 1 90 ? -12.947 2.616 8.628 1.00 84.31 90 ASN A C 1
ATOM 719 O O . ASN A 1 90 ? -12.092 3.269 8.035 1.00 84.31 90 ASN A O 1
ATOM 723 N N . LEU A 1 91 ? -13.242 2.842 9.912 1.00 85.12 91 LEU A N 1
ATOM 724 C CA . LEU A 1 91 ? -12.513 3.815 10.732 1.00 85.12 91 LEU A CA 1
ATOM 725 C C . LEU A 1 91 ? -11.016 3.507 10.742 1.00 85.12 91 LEU A C 1
ATOM 727 O O . LEU A 1 91 ? -10.205 4.394 10.496 1.00 85.12 91 LEU A O 1
ATOM 731 N N . LEU A 1 92 ? -10.660 2.249 10.999 1.00 86.25 92 LEU A N 1
ATOM 732 C CA . LEU A 1 92 ? -9.272 1.835 11.110 1.00 86.25 92 LEU A CA 1
ATOM 733 C C . LEU A 1 92 ? -8.550 1.870 9.755 1.00 86.25 92 LEU A C 1
ATOM 735 O O . LEU A 1 92 ? -7.437 2.373 9.692 1.00 86.25 92 LEU A O 1
ATOM 739 N N . VAL A 1 93 ? -9.188 1.437 8.660 1.00 86.06 93 VAL A N 1
ATOM 740 C CA . VAL A 1 93 ? -8.634 1.528 7.290 1.00 86.06 93 VAL A CA 1
ATOM 741 C C . VAL A 1 93 ? -8.306 2.974 6.892 1.00 86.06 93 VAL A C 1
ATOM 743 O O . VAL A 1 93 ? -7.412 3.201 6.075 1.00 86.06 93 VAL A O 1
ATOM 746 N N . HIS A 1 94 ? -9.004 3.950 7.472 1.00 82.00 94 HIS A N 1
ATOM 747 C CA . HIS A 1 94 ? -8.766 5.375 7.252 1.00 82.00 94 HIS A CA 1
ATOM 748 C C . HIS A 1 94 ? -7.905 6.048 8.338 1.00 82.00 94 HIS A C 1
ATOM 750 O O . HIS A 1 94 ? -7.759 7.271 8.310 1.00 82.00 94 HIS A O 1
ATOM 756 N N . ASP A 1 95 ? -7.314 5.289 9.268 1.00 84.31 95 ASP A N 1
ATOM 757 C CA . ASP A 1 95 ? -6.319 5.812 10.211 1.00 84.31 95 ASP A CA 1
ATOM 758 C C . ASP A 1 95 ? -5.069 6.267 9.429 1.00 84.31 95 ASP A C 1
ATOM 760 O O . ASP A 1 95 ? -4.481 5.454 8.710 1.00 84.31 95 ASP A O 1
ATOM 764 N N . PRO A 1 96 ? -4.640 7.539 9.535 1.00 78.94 96 PRO A N 1
ATOM 765 C CA . PRO A 1 96 ? -3.462 8.032 8.828 1.00 78.94 96 PRO A CA 1
ATOM 766 C C . PRO A 1 96 ? -2.180 7.281 9.209 1.00 78.94 96 PRO A C 1
ATOM 768 O O . PRO A 1 96 ? -1.352 7.042 8.334 1.00 78.94 96 PRO A O 1
ATOM 771 N N . GLU A 1 97 ? -2.022 6.857 10.468 1.00 82.62 97 GLU A N 1
ATOM 772 C CA . GLU A 1 97 ? -0.826 6.111 10.889 1.00 82.62 97 GLU A CA 1
ATOM 773 C C . GLU A 1 97 ? -0.794 4.714 10.268 1.00 82.62 97 GLU A C 1
ATOM 775 O O . GLU A 1 97 ? 0.236 4.284 9.745 1.00 82.62 97 GLU A O 1
ATOM 780 N N . LEU A 1 98 ? -1.945 4.031 10.254 1.00 85.75 98 LEU A N 1
ATOM 781 C CA . LEU A 1 98 ? -2.068 2.756 9.558 1.00 85.75 98 LEU A CA 1
ATOM 782 C C . LEU A 1 98 ? -1.855 2.939 8.053 1.00 85.75 98 LEU A C 1
ATOM 784 O O . LEU A 1 98 ? -1.192 2.118 7.430 1.00 85.75 98 LEU A O 1
ATOM 788 N N . GLY A 1 99 ? -2.394 4.011 7.471 1.00 82.81 99 GLY A N 1
ATOM 789 C CA . GLY A 1 99 ? -2.254 4.327 6.054 1.00 82.81 99 GLY A CA 1
ATOM 790 C C . GLY A 1 99 ? -0.795 4.493 5.631 1.00 82.81 99 GLY A C 1
ATOM 791 O O . GLY A 1 99 ? -0.382 3.883 4.648 1.00 82.81 99 GLY A O 1
ATOM 792 N N . GLU A 1 100 ? -0.003 5.259 6.386 1.00 83.38 100 GLU A N 1
ATOM 793 C CA . GLU A 1 100 ? 1.429 5.445 6.116 1.00 83.38 100 GLU A CA 1
ATOM 794 C C . GLU A 1 100 ? 2.211 4.131 6.214 1.00 83.38 100 GLU A C 1
ATOM 796 O O . GLU A 1 100 ? 3.055 3.830 5.361 1.00 83.38 100 GLU A O 1
ATOM 801 N N . GLU A 1 101 ? 1.913 3.322 7.230 1.00 85.06 101 GLU A N 1
ATOM 802 C CA . GLU A 1 101 ? 2.602 2.055 7.434 1.00 85.06 101 GLU A CA 1
ATOM 803 C C . GLU A 1 101 ? 2.220 1.018 6.371 1.00 85.06 101 GLU A C 1
ATOM 805 O O . GLU A 1 101 ? 3.103 0.391 5.779 1.00 85.06 101 GLU A O 1
ATOM 810 N N . LEU A 1 102 ? 0.928 0.893 6.054 1.00 86.38 102 LEU A N 1
ATOM 811 C CA . LEU A 1 102 ? 0.439 0.039 4.973 1.00 86.38 102 LEU A CA 1
ATOM 812 C C . LEU A 1 102 ? 0.985 0.474 3.619 1.00 86.38 102 LEU A C 1
ATOM 814 O O . LEU A 1 102 ? 1.348 -0.389 2.828 1.00 86.38 102 LEU A O 1
ATOM 818 N N . ASP A 1 103 ? 1.097 1.774 3.337 1.00 82.56 103 ASP A N 1
ATOM 819 C CA . ASP A 1 103 ? 1.698 2.238 2.084 1.00 82.56 103 ASP A CA 1
ATOM 820 C C . ASP A 1 103 ? 3.185 1.882 2.002 1.00 82.56 103 ASP A C 1
ATOM 822 O O . ASP A 1 103 ? 3.672 1.543 0.920 1.00 82.56 103 ASP A O 1
ATOM 826 N N . SER A 1 104 ? 3.908 1.889 3.127 1.00 83.06 104 SER A N 1
ATOM 827 C CA . SER A 1 104 ? 5.279 1.382 3.153 1.00 83.06 104 SER A CA 1
ATOM 828 C C . SER A 1 104 ? 5.336 -0.119 2.888 1.00 83.06 104 SER A C 1
ATOM 830 O O . SER A 1 104 ? 6.081 -0.540 2.008 1.00 83.06 104 SER A O 1
ATOM 832 N N . LYS A 1 105 ? 4.517 -0.916 3.583 1.00 83.50 105 LYS A N 1
ATOM 833 C CA . LYS A 1 105 ? 4.477 -2.376 3.404 1.00 83.50 105 LYS A CA 1
ATOM 834 C C . LYS A 1 105 ? 3.973 -2.795 2.028 1.00 83.50 105 LYS A C 1
ATOM 836 O O . LYS A 1 105 ? 4.430 -3.797 1.494 1.00 83.50 105 LYS A O 1
ATOM 841 N N . LYS A 1 106 ? 3.076 -2.015 1.423 1.00 80.81 106 LYS A N 1
ATOM 842 C CA . LYS A 1 106 ? 2.581 -2.240 0.063 1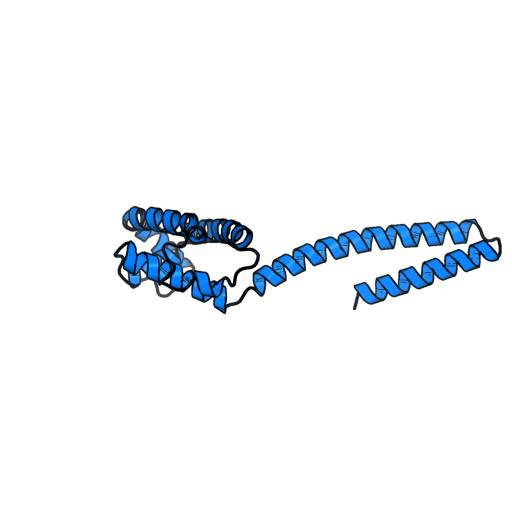.00 80.81 106 LYS A CA 1
ATOM 843 C C . LYS A 1 106 ? 3.704 -2.126 -0.961 1.00 80.81 106 LYS A C 1
ATOM 845 O O . LYS A 1 106 ? 3.714 -2.900 -1.905 1.00 80.81 106 LYS A O 1
ATOM 850 N N . ARG A 1 107 ? 4.645 -1.191 -0.789 1.00 77.75 107 ARG A N 1
ATOM 851 C CA . ARG A 1 107 ? 5.822 -1.094 -1.671 1.00 77.75 107 ARG A CA 1
ATOM 852 C C . ARG A 1 107 ? 6.692 -2.343 -1.560 1.00 77.75 107 ARG A C 1
ATOM 854 O O . ARG A 1 107 ? 6.992 -2.948 -2.580 1.00 77.75 107 ARG A O 1
ATOM 861 N N . ASP A 1 108 ? 6.988 -2.766 -0.331 1.00 78.69 108 ASP A N 1
ATOM 862 C CA . ASP A 1 108 ? 7.767 -3.984 -0.074 1.00 78.69 108 ASP A CA 1
ATOM 863 C C . ASP A 1 108 ? 7.074 -5.228 -0.670 1.00 78.69 108 ASP A C 1
ATOM 865 O O . ASP A 1 108 ? 7.713 -6.089 -1.270 1.00 78.69 108 ASP A O 1
ATOM 869 N N . TRP A 1 109 ? 5.746 -5.302 -0.552 1.00 80.94 109 TRP A N 1
ATOM 870 C CA . TRP A 1 109 ? 4.928 -6.361 -1.140 1.00 80.94 109 TRP A CA 1
ATOM 871 C C . TRP A 1 109 ? 4.927 -6.339 -2.672 1.00 80.94 109 TRP A C 1
ATOM 873 O O . TRP A 1 109 ? 5.116 -7.384 -3.291 1.00 80.94 109 TRP A O 1
ATOM 883 N N . LEU A 1 110 ? 4.749 -5.166 -3.290 1.00 75.06 110 LEU A N 1
ATOM 884 C CA . LEU A 1 110 ? 4.777 -5.005 -4.748 1.00 75.06 110 LEU A CA 1
ATOM 885 C C . LEU A 1 110 ? 6.112 -5.478 -5.337 1.00 75.06 110 LEU A C 1
ATOM 887 O O . LEU A 1 110 ? 6.130 -6.108 -6.395 1.00 75.06 110 LEU A O 1
ATOM 891 N N . ASP A 1 111 ? 7.214 -5.234 -4.628 1.00 77.50 111 ASP A N 1
ATOM 892 C CA . ASP A 1 111 ? 8.535 -5.717 -5.024 1.00 77.50 111 ASP A CA 1
ATOM 893 C C . ASP A 1 111 ? 8.641 -7.256 -4.932 1.00 77.50 111 ASP A C 1
ATOM 895 O O . ASP A 1 111 ? 9.250 -7.880 -5.805 1.00 77.50 111 ASP A O 1
ATOM 899 N N . LEU A 1 112 ? 8.009 -7.887 -3.931 1.00 75.12 112 LEU A N 1
ATOM 900 C CA . LEU A 1 112 ? 7.995 -9.349 -3.741 1.00 75.12 112 LEU A CA 1
ATOM 901 C C . LEU A 1 112 ? 7.174 -10.096 -4.799 1.00 75.12 112 LEU A C 1
ATOM 903 O O . LEU A 1 112 ? 7.536 -11.206 -5.191 1.00 75.12 112 LEU A O 1
ATOM 907 N N . ILE A 1 113 ? 6.075 -9.506 -5.268 1.00 74.06 113 ILE A N 1
ATOM 908 C CA . ILE A 1 113 ? 5.162 -10.144 -6.230 1.00 74.06 113 ILE A CA 1
ATOM 909 C C . ILE A 1 113 ? 5.509 -9.841 -7.689 1.00 74.06 113 ILE A C 1
ATOM 911 O O . ILE A 1 113 ? 4.724 -10.180 -8.573 1.00 74.06 113 ILE A O 1
ATOM 915 N N . SER A 1 114 ? 6.647 -9.192 -7.957 1.00 67.19 114 SER A N 1
ATOM 916 C CA . SER A 1 114 ? 7.063 -8.784 -9.301 1.00 67.19 114 SER A CA 1
ATOM 917 C C . SER A 1 114 ? 6.943 -9.947 -10.301 1.00 67.19 114 SER A C 1
ATOM 919 O O . SER A 1 114 ? 7.699 -10.918 -10.249 1.00 67.19 114 SER A O 1
ATOM 921 N N . GLY A 1 115 ? 5.945 -9.866 -11.191 1.00 67.69 115 GLY A N 1
ATOM 922 C CA . GLY A 1 115 ? 5.602 -10.912 -12.165 1.00 67.69 115 GLY A CA 1
ATOM 923 C C . GLY A 1 115 ? 4.279 -11.661 -11.928 1.00 67.69 115 GLY A C 1
ATOM 924 O O . GLY A 1 115 ? 3.908 -12.465 -12.781 1.00 67.69 115 GLY A O 1
ATOM 925 N N . LYS A 1 116 ? 3.558 -11.401 -10.829 1.00 69.75 116 LYS A N 1
ATOM 926 C CA . LYS A 1 116 ? 2.189 -11.885 -10.558 1.00 69.75 116 LYS A CA 1
ATOM 927 C C . LYS A 1 116 ? 1.163 -10.757 -10.723 1.00 69.75 116 LYS A C 1
ATOM 929 O O . LYS A 1 116 ? 1.517 -9.586 -10.590 1.00 69.75 116 LYS A O 1
ATOM 934 N N . ASP A 1 117 ? -0.095 -11.103 -11.003 1.00 74.31 117 ASP A N 1
ATOM 935 C CA . ASP A 1 117 ? -1.188 -10.124 -11.030 1.00 74.31 117 ASP A CA 1
ATOM 936 C C . ASP A 1 117 ? -1.553 -9.715 -9.584 1.00 74.31 117 ASP A C 1
ATOM 938 O O . ASP A 1 117 ? -1.967 -10.571 -8.795 1.00 74.31 117 ASP A O 1
ATOM 942 N N . PRO A 1 118 ? -1.383 -8.436 -9.192 1.00 72.25 118 PRO A N 1
ATOM 943 C CA . PRO A 1 118 ? -1.699 -7.978 -7.843 1.00 72.25 118 PRO A CA 1
ATOM 944 C C . PRO A 1 118 ? -3.180 -8.147 -7.492 1.00 72.25 118 PRO A C 1
ATOM 946 O O . PRO A 1 118 ? -3.493 -8.404 -6.332 1.00 72.25 118 PRO A O 1
ATOM 949 N N . ASP A 1 119 ? -4.097 -8.041 -8.457 1.00 76.19 119 ASP A N 1
ATOM 950 C CA . ASP A 1 119 ? -5.530 -8.152 -8.173 1.00 76.19 119 ASP A CA 1
ATOM 951 C C . ASP A 1 119 ? -5.936 -9.585 -7.786 1.00 76.19 119 ASP A C 1
ATOM 953 O O . ASP A 1 119 ? -6.870 -9.758 -7.002 1.00 76.19 119 ASP A O 1
ATOM 957 N N . GLU A 1 120 ? -5.209 -10.611 -8.248 1.00 72.56 120 GLU A N 1
ATOM 958 C CA . GLU A 1 120 ? -5.442 -12.010 -7.855 1.00 72.56 120 GLU A CA 1
ATOM 959 C C . GLU A 1 120 ? -5.131 -12.259 -6.370 1.00 72.56 120 GLU A C 1
ATOM 961 O O . GLU A 1 120 ? -5.799 -13.060 -5.712 1.00 72.56 120 GLU A O 1
ATOM 966 N N . LEU A 1 121 ? -4.141 -11.546 -5.826 1.00 71.94 121 LEU A N 1
ATOM 967 C CA . LEU A 1 121 ? -3.693 -11.672 -4.435 1.00 71.94 121 LEU A CA 1
ATOM 968 C C . LEU A 1 121 ? -4.524 -10.827 -3.458 1.00 71.94 121 LEU A C 1
ATOM 970 O O . LEU A 1 121 ? -4.539 -11.108 -2.263 1.00 71.94 121 LEU A O 1
ATOM 974 N N . LEU A 1 122 ? -5.241 -9.814 -3.954 1.00 74.88 122 LEU A N 1
ATOM 975 C CA . LEU A 1 122 ? -6.085 -8.921 -3.146 1.00 74.88 122 LEU A CA 1
ATOM 976 C C . LEU A 1 122 ? -7.530 -9.420 -2.988 1.00 74.88 122 LEU A C 1
ATOM 978 O O . LEU A 1 122 ? -8.388 -8.720 -2.446 1.00 74.88 122 LEU A O 1
ATOM 982 N N . ILE A 1 123 ? -7.822 -10.640 -3.436 1.00 68.69 123 ILE A N 1
ATOM 983 C CA . ILE A 1 123 ? -9.126 -11.273 -3.239 1.00 68.69 123 ILE A CA 1
ATOM 984 C C . ILE A 1 123 ? -9.242 -11.690 -1.761 1.00 68.69 123 ILE A C 1
ATOM 986 O O . ILE A 1 123 ? -8.321 -12.320 -1.247 1.00 68.69 123 ILE A O 1
ATOM 990 N N . PRO A 1 124 ? -10.379 -11.463 -1.073 1.00 61.50 124 PRO A N 1
ATOM 991 C CA . PRO A 1 124 ? -10.582 -11.882 0.324 1.00 61.50 124 PRO A CA 1
ATOM 992 C C . PRO A 1 124 ? -10.272 -13.364 0.616 1.00 61.50 124 PRO A C 1
ATOM 994 O O . PRO A 1 124 ? -9.960 -13.745 1.733 1.00 61.50 124 PRO A O 1
ATOM 997 N N . LYS A 1 125 ? -10.302 -14.236 -0.396 1.00 64.56 125 LYS A N 1
ATOM 998 C CA . LYS A 1 125 ? -9.945 -15.657 -0.255 1.00 64.56 125 LYS A CA 1
ATOM 999 C C . LYS A 1 125 ? -8.435 -15.923 -0.169 1.00 64.56 125 LYS A C 1
ATOM 1001 O O . LYS A 1 125 ? -8.053 -17.051 0.119 1.00 64.56 125 LYS A O 1
ATOM 1006 N N . ALA A 1 126 ? -7.594 -14.921 -0.422 1.00 68.38 126 ALA A N 1
ATOM 1007 C CA . ALA A 1 126 ? -6.137 -15.024 -0.464 1.00 68.38 126 ALA A CA 1
ATOM 1008 C C . ALA A 1 126 ? -5.454 -14.487 0.809 1.00 68.38 126 ALA A C 1
ATOM 1010 O O . ALA A 1 126 ? -4.252 -14.240 0.792 1.00 68.38 126 ALA A O 1
ATOM 1011 N N . PHE A 1 127 ? -6.188 -14.335 1.924 1.00 77.44 127 PHE A N 1
ATOM 1012 C CA . PHE A 1 127 ? -5.619 -13.856 3.193 1.00 77.44 127 PHE A CA 1
ATOM 1013 C C . PHE A 1 127 ? -4.378 -14.637 3.632 1.00 77.44 127 PHE A C 1
ATOM 1015 O O . PHE A 1 127 ? -3.473 -14.054 4.204 1.00 77.44 127 PHE A O 1
ATOM 1022 N N . ASP A 1 128 ? -4.309 -15.936 3.353 1.00 79.38 128 ASP A N 1
ATOM 1023 C CA . ASP A 1 128 ? -3.203 -16.786 3.802 1.00 79.38 128 ASP A CA 1
ATOM 1024 C C . ASP A 1 128 ? -2.041 -16.850 2.785 1.00 79.38 128 ASP A C 1
ATOM 1026 O O . ASP A 1 128 ? -1.156 -17.697 2.904 1.00 79.38 128 ASP A O 1
ATOM 1030 N N . ALA A 1 129 ? -2.035 -15.981 1.765 1.00 82.75 129 ALA A N 1
ATOM 1031 C CA . ALA A 1 129 ? -0.920 -15.879 0.831 1.00 82.75 129 ALA A CA 1
ATOM 1032 C C . ALA A 1 129 ? 0.355 -15.434 1.581 1.00 82.75 129 ALA A C 1
ATOM 1034 O O . ALA A 1 129 ? 0.310 -14.410 2.271 1.00 82.75 129 ALA A O 1
ATOM 1035 N N . PRO A 1 130 ? 1.495 -16.142 1.434 1.00 81.94 130 PRO A N 1
ATOM 1036 C CA . PRO A 1 130 ? 2.757 -15.772 2.084 1.00 81.94 130 PRO A CA 1
ATOM 1037 C C . PRO A 1 130 ? 3.173 -14.325 1.807 1.00 81.94 130 PRO A C 1
ATOM 1039 O O . PRO A 1 130 ? 3.734 -13.645 2.657 1.00 81.94 130 PRO A O 1
ATOM 1042 N N . GLU A 1 131 ? 2.854 -13.823 0.617 1.00 80.69 131 GLU A N 1
ATOM 1043 C CA . GLU A 1 131 ? 3.168 -12.460 0.211 1.00 80.69 131 GLU A CA 1
ATOM 1044 C C . GLU A 1 131 ? 2.373 -11.415 1.016 1.00 80.69 131 GLU A C 1
ATOM 1046 O O . GLU A 1 131 ? 2.855 -10.305 1.223 1.00 80.69 131 GLU A O 1
ATOM 1051 N N . MET A 1 132 ? 1.192 -11.768 1.531 1.00 84.06 132 MET A N 1
ATOM 1052 C CA . MET A 1 132 ? 0.327 -10.867 2.303 1.00 84.06 132 MET A CA 1
ATOM 1053 C C . MET A 1 132 ? 0.595 -10.898 3.814 1.00 84.06 132 MET A C 1
ATOM 1055 O O . MET A 1 132 ? 0.045 -10.070 4.541 1.00 84.06 132 MET A O 1
ATOM 1059 N N . GLU A 1 133 ? 1.451 -11.800 4.303 1.00 86.88 133 GLU A N 1
ATOM 1060 C CA . GLU A 1 133 ? 1.705 -12.010 5.737 1.00 86.88 133 GLU A CA 1
ATOM 1061 C C . GLU A 1 133 ? 2.096 -10.708 6.454 1.00 86.88 133 GLU A C 1
ATOM 1063 O O . GLU A 1 133 ? 1.491 -10.344 7.461 1.00 86.88 133 GLU A O 1
ATOM 1068 N N . ILE A 1 134 ? 3.005 -9.926 5.866 1.00 85.56 134 ILE A N 1
ATOM 1069 C CA . ILE A 1 134 ? 3.480 -8.655 6.437 1.00 85.56 134 ILE A CA 1
ATOM 1070 C C . ILE A 1 134 ? 2.340 -7.626 6.570 1.00 85.56 134 ILE A C 1
ATOM 1072 O O . ILE A 1 134 ? 2.264 -6.876 7.551 1.00 85.56 134 ILE A O 1
ATOM 1076 N N . ILE A 1 135 ? 1.438 -7.576 5.586 1.00 89.56 135 ILE A N 1
ATOM 1077 C CA . ILE A 1 135 ? 0.268 -6.688 5.611 1.00 89.56 135 ILE A CA 1
ATOM 1078 C C . ILE A 1 135 ? -0.712 -7.166 6.691 1.00 89.56 135 ILE A C 1
ATOM 1080 O O . ILE A 1 135 ? -1.196 -6.363 7.490 1.00 89.56 135 ILE A O 1
ATOM 1084 N N . ASN A 1 136 ? -0.948 -8.473 6.773 1.00 90.56 136 ASN A N 1
ATOM 1085 C CA . ASN A 1 136 ? -1.870 -9.084 7.729 1.00 90.56 136 ASN A CA 1
ATOM 1086 C C . ASN A 1 136 ? -1.426 -8.918 9.178 1.00 90.56 136 ASN A C 1
ATOM 1088 O O . ASN A 1 136 ? -2.243 -8.585 10.035 1.00 90.56 136 ASN A O 1
ATOM 1092 N N . GLU A 1 137 ? -0.139 -9.101 9.464 1.00 90.81 137 GLU A N 1
ATOM 1093 C CA . GLU A 1 137 ? 0.430 -8.853 10.790 1.00 90.81 137 GLU A CA 1
ATOM 1094 C C . GLU A 1 137 ? 0.241 -7.396 11.218 1.00 90.81 137 GLU A C 1
ATOM 1096 O O . GLU A 1 137 ? -0.117 -7.116 12.368 1.00 90.81 137 GLU A O 1
ATOM 1101 N N . THR A 1 138 ? 0.419 -6.465 10.275 1.00 91.56 138 THR A N 1
ATOM 1102 C CA . THR A 1 138 ? 0.197 -5.037 10.512 1.00 91.56 138 THR A CA 1
ATOM 1103 C C . THR A 1 138 ? -1.271 -4.784 10.863 1.00 91.56 138 THR A C 1
ATOM 1105 O O . THR A 1 138 ? -1.563 -4.205 11.911 1.00 91.56 138 THR A O 1
ATOM 1108 N N . LEU A 1 139 ? -2.210 -5.295 10.063 1.00 92.06 139 LEU A N 1
ATOM 1109 C CA . LEU A 1 139 ? -3.648 -5.167 10.325 1.00 92.06 139 LEU A CA 1
ATOM 1110 C C . LEU A 1 139 ? -4.054 -5.793 11.671 1.00 92.06 139 LEU A C 1
ATOM 1112 O O . LEU A 1 139 ? -4.784 -5.168 12.440 1.00 92.06 139 LEU A O 1
ATOM 1116 N N . LEU A 1 140 ? -3.532 -6.978 12.005 1.00 93.00 140 LEU A N 1
ATOM 1117 C CA . LEU A 1 140 ? -3.783 -7.656 13.283 1.00 93.00 140 LEU A CA 1
ATOM 1118 C C . LEU A 1 140 ? -3.319 -6.829 14.483 1.00 93.00 140 LEU A C 1
ATOM 1120 O O . LEU A 1 140 ? -4.005 -6.782 15.509 1.00 93.00 140 LEU A O 1
ATOM 1124 N N . ARG A 1 141 ? -2.151 -6.188 14.382 1.00 93.06 141 ARG A N 1
ATOM 1125 C CA . ARG A 1 141 ? -1.637 -5.318 15.443 1.00 93.06 141 ARG A CA 1
ATOM 1126 C C . ARG A 1 141 ? -2.546 -4.108 15.640 1.00 93.06 141 ARG A C 1
ATOM 1128 O O . ARG A 1 141 ? -2.962 -3.844 16.767 1.00 93.06 141 ARG A O 1
ATOM 1135 N N . TYR A 1 142 ? -2.914 -3.420 14.561 1.00 90.62 142 TYR A N 1
ATOM 1136 C CA . TYR A 1 142 ? -3.771 -2.236 14.647 1.00 90.62 142 TYR A CA 1
ATOM 1137 C C . TYR A 1 142 ? -5.195 -2.562 15.101 1.00 90.62 142 TYR A C 1
ATOM 1139 O O . TYR A 1 142 ? -5.770 -1.797 15.873 1.00 90.62 142 TYR A O 1
ATOM 1147 N N . ALA A 1 143 ? -5.742 -3.719 14.722 1.00 90.06 143 ALA A N 1
ATOM 1148 C CA . ALA A 1 143 ? -7.042 -4.165 15.214 1.00 90.06 143 ALA A CA 1
ATOM 1149 C C . ALA A 1 143 ? -7.053 -4.323 16.745 1.00 90.06 143 ALA A C 1
ATOM 1151 O O . ALA A 1 143 ? -8.000 -3.904 17.408 1.00 90.06 143 ALA A O 1
ATOM 1152 N N . LYS A 1 144 ? -5.969 -4.853 17.331 1.00 90.81 144 LYS A N 1
ATOM 1153 C CA . LYS A 1 144 ? -5.816 -4.960 18.795 1.00 90.81 144 LYS A CA 1
ATOM 1154 C C . LYS A 1 144 ? -5.683 -3.596 19.476 1.00 90.81 144 LYS A C 1
ATOM 1156 O O . LYS A 1 144 ? -6.097 -3.432 20.622 1.00 90.81 144 LYS A O 1
ATOM 1161 N N . GLU A 1 145 ? -5.096 -2.619 18.791 1.00 88.62 145 GLU A N 1
ATOM 1162 C CA . GLU A 1 145 ? -4.900 -1.258 19.302 1.00 88.62 145 GLU A CA 1
ATOM 1163 C C . GLU A 1 145 ? -6.097 -0.327 19.057 1.00 88.62 145 GLU A C 1
ATOM 1165 O O . GLU A 1 145 ? -6.155 0.754 19.652 1.00 88.62 145 GLU A O 1
ATOM 1170 N N . PHE A 1 146 ? -7.071 -0.744 18.242 1.00 84.94 146 PHE A N 1
ATOM 1171 C CA . PHE A 1 146 ? -8.214 0.073 17.831 1.00 84.94 146 PHE A CA 1
ATOM 1172 C C . PHE A 1 146 ? -8.932 0.781 18.996 1.00 84.94 146 PHE A C 1
ATOM 1174 O O . PHE A 1 146 ? -9.109 1.998 18.904 1.00 84.94 146 PHE A O 1
ATOM 1181 N N . PRO A 1 147 ? -9.260 0.128 20.135 1.00 84.31 147 PRO A N 1
ATOM 1182 C CA . PRO A 1 147 ? -9.953 0.800 21.239 1.00 84.31 147 PRO A CA 1
ATOM 1183 C C . PRO A 1 147 ? -9.187 1.999 21.815 1.00 84.31 147 PRO A C 1
ATOM 1185 O O . PRO A 1 147 ? -9.794 2.952 22.297 1.00 84.31 147 PRO A O 1
ATOM 1188 N N . LYS A 1 148 ? -7.849 1.971 21.756 1.00 84.19 148 LYS A N 1
ATOM 1189 C CA . LYS A 1 148 ? -6.985 3.057 22.241 1.00 84.19 148 LYS A CA 1
ATOM 1190 C C . LYS A 1 148 ? -6.843 4.181 21.213 1.00 84.19 148 LYS A C 1
ATOM 1192 O O . LYS A 1 148 ? -6.663 5.334 21.592 1.00 84.19 148 LYS A O 1
ATOM 1197 N N . ARG A 1 149 ? -6.916 3.842 19.922 1.00 79.19 149 ARG A N 1
ATOM 1198 C CA . ARG A 1 149 ? -6.713 4.760 18.788 1.00 79.19 149 ARG A CA 1
ATOM 1199 C C . ARG A 1 149 ? -7.999 5.432 18.310 1.00 79.19 149 ARG A C 1
ATOM 1201 O O . ARG A 1 149 ? -7.933 6.503 17.716 1.00 79.19 149 ARG A O 1
ATOM 1208 N N . MET A 1 150 ? -9.159 4.851 18.615 1.00 83.00 150 MET A N 1
ATOM 1209 C CA . MET A 1 150 ? -10.470 5.278 18.115 1.00 83.00 150 MET A CA 1
ATOM 1210 C C . MET A 1 150 ? -10.706 6.793 18.216 1.00 83.00 150 MET A C 1
ATOM 1212 O O . MET A 1 150 ? -11.098 7.416 17.234 1.00 83.00 150 MET A O 1
ATOM 1216 N N . ASN A 1 151 ? -10.442 7.400 19.376 1.00 83.44 151 ASN A N 1
ATOM 1217 C CA . ASN A 1 151 ? -10.689 8.833 19.578 1.00 83.44 151 ASN A CA 1
ATOM 1218 C C . ASN A 1 151 ? -9.802 9.708 18.680 1.00 83.44 151 ASN A C 1
ATOM 1220 O O . ASN A 1 151 ? -10.289 10.672 18.096 1.00 83.44 151 ASN A O 1
ATOM 1224 N N . LYS A 1 152 ? -8.530 9.326 18.517 1.00 84.25 152 LYS A N 1
ATOM 1225 C CA . LYS A 1 152 ? -7.566 10.025 17.659 1.00 84.25 152 LYS A CA 1
ATOM 1226 C C . LYS A 1 152 ? -7.965 9.935 16.182 1.00 84.25 152 LYS A C 1
ATOM 1228 O O . LYS A 1 152 ? -7.895 10.926 15.461 1.00 84.25 152 LYS A O 1
ATOM 1233 N N . ILE A 1 153 ? -8.438 8.763 15.752 1.00 83.12 153 ILE A N 1
ATOM 1234 C CA . ILE A 1 153 ? -8.915 8.530 14.382 1.00 83.12 153 ILE A CA 1
ATOM 1235 C C . ILE A 1 153 ? -10.147 9.396 14.093 1.00 83.12 153 ILE A C 1
ATOM 1237 O O . ILE A 1 153 ? -10.181 10.105 13.090 1.00 83.12 153 ILE A O 1
ATOM 1241 N N . LYS A 1 154 ? -11.144 9.398 14.987 1.00 81.19 154 LYS A N 1
ATOM 1242 C CA . LYS A 1 154 ? -12.360 10.213 14.827 1.00 81.19 154 LYS A CA 1
ATOM 1243 C C . LYS A 1 154 ? -12.046 11.708 14.750 1.00 81.19 154 LYS A C 1
ATOM 1245 O O . LYS A 1 154 ? -12.588 12.402 13.894 1.00 81.19 154 LYS A O 1
ATOM 1250 N N . GLU A 1 155 ? -11.142 12.200 15.596 1.00 84.88 155 GLU A N 1
ATOM 1251 C CA . GLU A 1 155 ? -10.700 13.601 15.583 1.00 84.88 155 GLU A CA 1
ATOM 1252 C C . GLU A 1 155 ? -10.030 13.985 14.254 1.00 84.88 155 GLU A C 1
ATOM 1254 O O . GLU A 1 155 ? -10.353 15.021 13.661 1.00 84.88 155 GLU A O 1
ATOM 1259 N N . TYR A 1 156 ? -9.166 13.114 13.728 1.00 80.00 156 TYR A N 1
ATOM 1260 C CA . TYR A 1 156 ? -8.556 13.308 12.415 1.00 80.00 156 TYR A CA 1
ATOM 1261 C C . TYR A 1 156 ? -9.609 13.345 11.299 1.00 80.00 156 TYR A C 1
ATOM 1263 O O . TYR A 1 156 ? -9.630 14.270 10.486 1.00 80.00 156 TYR A O 1
ATOM 1271 N N . LEU A 1 157 ? -10.532 12.381 11.294 1.00 77.19 157 LEU A N 1
ATOM 1272 C CA . LEU A 1 157 ? -11.586 12.279 10.286 1.00 77.19 157 LEU A CA 1
ATOM 1273 C C . LEU A 1 157 ? -12.536 13.484 10.307 1.00 77.19 157 LEU A C 1
ATOM 1275 O O . LEU A 1 157 ? -12.926 13.957 9.239 1.00 77.19 157 LEU A O 1
ATOM 1279 N N . ARG A 1 158 ? -12.841 14.046 11.485 1.00 82.19 158 ARG A N 1
ATOM 1280 C CA . ARG A 1 158 ? -13.576 15.320 11.599 1.00 82.19 158 ARG A CA 1
ATOM 1281 C C . ARG A 1 158 ? -12.813 16.482 10.978 1.00 82.19 158 ARG A C 1
ATOM 1283 O O . ARG A 1 158 ? -13.405 17.280 10.257 1.00 82.19 158 ARG A O 1
ATOM 1290 N N . THR A 1 159 ? -11.505 16.560 11.221 1.00 81.12 159 THR A N 1
ATOM 1291 C CA . THR A 1 159 ? -10.647 17.644 10.710 1.00 81.12 159 THR A CA 1
ATOM 1292 C C . THR A 1 159 ? -10.660 17.714 9.182 1.00 81.12 159 THR A C 1
ATOM 1294 O O . THR A 1 159 ? -10.624 18.802 8.611 1.00 81.12 159 THR A O 1
ATOM 1297 N N . ILE A 1 160 ? -10.762 16.565 8.511 1.00 77.25 160 ILE A N 1
ATOM 1298 C CA . ILE A 1 160 ? -10.828 16.482 7.045 1.00 77.25 160 ILE A CA 1
ATOM 1299 C C . ILE A 1 160 ? -12.265 16.443 6.488 1.00 77.25 160 ILE A C 1
ATOM 1301 O O . ILE A 1 160 ? -12.442 16.295 5.280 1.00 77.25 160 ILE A O 1
ATOM 1305 N N . GLY A 1 161 ? -13.293 16.554 7.339 1.00 76.12 161 GLY A N 1
ATOM 1306 C CA . GLY A 1 161 ? -14.705 16.515 6.937 1.00 76.12 161 GLY A CA 1
ATOM 1307 C C . GLY A 1 161 ? -15.191 15.147 6.439 1.00 76.12 161 GLY A C 1
ATOM 1308 O O . GLY A 1 161 ? -16.098 15.080 5.609 1.00 76.12 161 GLY A O 1
ATOM 1309 N N . HIS A 1 162 ? -14.584 14.050 6.899 1.00 73.00 162 HIS A N 1
ATOM 1310 C CA . HIS A 1 162 ? -14.975 12.697 6.507 1.00 73.00 162 HIS A CA 1
ATOM 1311 C C . HIS A 1 162 ? -16.227 12.241 7.283 1.00 73.00 162 HIS A C 1
ATOM 1313 O O . HIS A 1 162 ? -16.265 12.407 8.504 1.00 73.00 162 HIS A O 1
ATOM 1319 N N . PRO A 1 163 ? -17.214 11.573 6.647 1.00 73.88 163 PRO A N 1
ATOM 1320 C CA . PRO A 1 163 ? -18.475 11.166 7.292 1.00 73.88 163 PRO A CA 1
ATOM 1321 C C . PRO A 1 163 ? -18.314 10.225 8.498 1.00 73.88 163 PRO A C 1
ATOM 1323 O O . PRO A 1 163 ? -19.236 10.075 9.292 1.00 73.88 163 PRO A O 1
ATOM 1326 N N . TYR A 1 164 ? -17.146 9.599 8.655 1.00 68.31 164 TYR A N 1
ATOM 1327 C CA . TYR A 1 164 ? -16.842 8.713 9.783 1.00 68.31 164 TYR A CA 1
ATOM 1328 C C . TYR A 1 164 ? -16.346 9.450 11.038 1.00 68.31 164 TYR A C 1
ATOM 1330 O O . TYR A 1 164 ? -16.183 8.816 12.074 1.00 68.31 164 TYR A O 1
ATOM 1338 N N . GLY A 1 165 ? -16.116 10.766 10.983 1.00 64.06 165 GLY A N 1
ATOM 1339 C CA . GLY A 1 165 ? -15.681 11.535 12.154 1.00 64.06 165 GLY A CA 1
ATOM 1340 C C . GLY A 1 165 ? -16.744 11.655 13.255 1.00 64.06 165 GLY A C 1
ATOM 1341 O O . GLY A 1 165 ? -16.403 11.788 14.430 1.00 64.06 165 GLY A O 1
ATOM 1342 N N . ASP A 1 166 ? -18.027 11.586 12.894 1.00 72.56 166 ASP A N 1
ATOM 1343 C CA . ASP A 1 166 ? -19.154 11.819 13.813 1.00 72.56 166 ASP A CA 1
ATOM 1344 C C . ASP A 1 166 ? -19.834 10.539 14.322 1.00 72.56 166 ASP A C 1
ATOM 1346 O O . ASP A 1 166 ? -20.691 10.609 15.204 1.00 72.56 166 ASP A O 1
ATOM 1350 N N . LEU A 1 167 ? -19.422 9.383 13.794 1.00 62.94 167 LEU A N 1
ATOM 1351 C CA . LEU A 1 167 ? -19.757 8.054 14.320 1.00 62.94 167 LEU A CA 1
ATOM 1352 C C . LEU A 1 167 ? -18.967 7.778 15.600 1.00 62.94 167 LEU A C 1
ATOM 1354 O O . LEU A 1 167 ? -19.345 6.902 16.408 1.00 62.94 167 LEU A O 1
#

Foldseek 3Di:
DVLVVLVVLLVVLQVQLVVCVVVPVPVSNVVSVVVSVVSVVVSVVVVVVVVVVVVVVVVVVVDVLLVVLQLVLQLLLCCPVVVDDSLLSVLLSQQVVLVVVLVVLVVVLCVVQVPDDSSVCSPNVNCVPPSCVVVSVSSNVSSVCSVVCVLVSLVVCVVVPHPSNVD